Protein AF-A0A8S2RHM6-F1 (afdb_monomer_lite)

Radius of gyration: 19.19 Å; chains: 1; bounding box: 45×27×50 Å

Organism: NCBI:txid392030

Sequence (142 aa):
MIVQAISLLDDLDKETNNYIMRCKEWYGWHFPELAKIVQDNIAFCKIVQKIGYRTNAAETDLSDILPGDVETQVKEAAEISMGTEISEEDITNIRHLCAQVIEISDYRAQLFEYLKNRMMAVAPNLTVLVGELVGARLIAHA

pLDDT: mean 89.0, std 4.64, range [73.5, 95.06]

Foldseek 3Di:
DLLVLLVVLVVLVVVLVVLLVVLLVLCCLQQVVLCVLDVDSLLSLVLLLQQLHLVSLQVTDSVVRDPVVSSVVSNVSSVVGPHDDDDPVSSVVSNVSSVVSNVSVVVSVVSVVVQQVVCCVPPVPLCVVPNSSVSSVVVNVD

InterPro domains:
  IPR002687 Nop domain [PF01798] (8-142)
  IPR002687 Nop domain [PS51358] (122-142)
  IPR012976 NOSIC [SM00931] (1-53)
  IPR029012 Helix hairpin bin domain superfamily [G3DSA:1.10.287.660] (2-113)
  IPR036070 Nop domain superfamily [SSF89124] (1-142)
  IPR042239 Nop, C-terminal domain [G3DSA:1.10.246.90] (114-142)
  IPR045056 Nucleolar protein Nop56/Nop58 [PTHR10894] (1-142)

Secondary structure (DSSP, 8-state):
-HHHHHHHHHHHHHHHHHHHHHHHHHHHTT-TTHHHH---HHHHHHHHHHH-SGGGGTTS--TTTS-HHHHHHHHHHHHH--PPP--HHHHHHHHHHHHHHHHHHHHHHHHHHHHHHHHHHH-HHHHHHH-HHHHHHHHHH-

Structure (mmCIF, N/CA/C/O backbone):
data_AF-A0A8S2RHM6-F1
#
_entry.id   AF-A0A8S2RHM6-F1
#
loop_
_atom_site.group_PDB
_atom_site.id
_atom_site.type_symbol
_atom_site.label_atom_id
_atom_site.label_alt_id
_atom_site.label_comp_id
_atom_site.label_asym_id
_atom_site.label_entity_id
_atom_site.label_seq_id
_atom_site.pdbx_PDB_ins_code
_atom_site.Cartn_x
_atom_site.Cartn_y
_atom_site.Cartn_z
_atom_site.occupancy
_atom_site.B_iso_or_equiv
_atom_site.auth_seq_id
_atom_site.auth_comp_id
_atom_site.auth_asym_id
_atom_site.auth_atom_id
_atom_site.pdbx_PDB_model_num
ATOM 1 N N . MET A 1 1 ? 10.390 7.853 -21.669 1.00 84.69 1 MET A N 1
ATOM 2 C CA . MET A 1 1 ? 9.387 6.962 -21.037 1.00 84.69 1 MET A CA 1
ATOM 3 C C . MET A 1 1 ? 9.943 6.198 -19.843 1.00 84.69 1 MET A C 1
ATOM 5 O O . MET A 1 1 ? 9.303 6.255 -18.810 1.00 84.69 1 MET A O 1
ATOM 9 N N . ILE A 1 2 ? 11.113 5.543 -19.934 1.00 87.19 2 ILE A N 1
ATOM 10 C CA . ILE A 1 2 ? 11.735 4.855 -18.778 1.00 87.19 2 ILE A CA 1
ATOM 11 C C . ILE A 1 2 ? 11.986 5.825 -17.614 1.00 87.19 2 ILE A C 1
ATOM 13 O O . ILE A 1 2 ? 11.559 5.541 -16.505 1.00 87.19 2 ILE A O 1
ATOM 17 N N . VAL A 1 3 ? 12.574 6.997 -17.893 1.00 90.75 3 VAL A N 1
ATOM 18 C CA . VAL A 1 3 ? 12.817 8.054 -16.889 1.00 90.75 3 VAL A CA 1
ATOM 19 C C . VAL A 1 3 ? 11.525 8.489 -16.185 1.00 90.75 3 VAL A C 1
ATOM 21 O O . VAL A 1 3 ? 11.472 8.548 -14.969 1.00 90.75 3 VAL A O 1
ATOM 24 N N . GLN A 1 4 ? 10.446 8.709 -16.941 1.00 91.25 4 GLN A N 1
ATOM 25 C CA . GLN A 1 4 ? 9.149 9.097 -16.372 1.00 91.25 4 GLN A CA 1
ATOM 26 C C . GLN A 1 4 ? 8.531 7.979 -15.523 1.00 91.25 4 GLN A C 1
ATOM 28 O O . GLN A 1 4 ? 7.961 8.249 -14.476 1.00 91.25 4 GLN A O 1
ATOM 33 N N . ALA A 1 5 ? 8.666 6.721 -15.953 1.00 91.75 5 ALA A N 1
ATOM 34 C CA . ALA A 1 5 ? 8.135 5.580 -15.217 1.00 91.75 5 ALA A CA 1
ATOM 35 C C . ALA A 1 5 ? 8.877 5.337 -13.894 1.00 91.75 5 ALA A C 1
ATOM 37 O O . ALA A 1 5 ? 8.226 5.026 -12.903 1.00 91.75 5 ALA A O 1
ATOM 38 N N . ILE A 1 6 ? 10.209 5.495 -13.856 1.00 92.81 6 ILE A N 1
ATOM 39 C CA . ILE A 1 6 ? 10.968 5.352 -12.605 1.00 92.81 6 ILE A CA 1
ATOM 40 C C . ILE A 1 6 ? 10.700 6.517 -11.646 1.00 92.81 6 ILE A C 1
ATOM 42 O O . ILE A 1 6 ? 10.468 6.263 -10.471 1.00 92.81 6 ILE A O 1
ATOM 46 N N . SER A 1 7 ? 10.628 7.758 -12.145 1.00 93.12 7 SER A N 1
ATOM 47 C CA . SER A 1 7 ? 10.249 8.911 -11.318 1.00 93.12 7 SER A CA 1
ATOM 48 C C . SER A 1 7 ? 8.849 8.746 -10.731 1.00 93.12 7 SER A C 1
ATOM 50 O O . SER A 1 7 ? 8.673 8.915 -9.532 1.00 93.12 7 SER A O 1
ATOM 52 N N . LEU A 1 8 ? 7.876 8.321 -11.546 1.00 93.56 8 LEU A N 1
ATOM 53 C CA . LEU A 1 8 ? 6.523 8.050 -11.064 1.00 93.56 8 LEU A CA 1
ATOM 54 C C . LEU A 1 8 ? 6.502 6.930 -10.016 1.00 93.56 8 LEU A C 1
ATOM 56 O O . LEU A 1 8 ? 5.749 7.018 -9.057 1.00 93.56 8 LEU A O 1
ATOM 60 N N . LEU A 1 9 ? 7.315 5.883 -10.174 1.00 93.44 9 LEU A N 1
ATOM 61 C CA . LEU A 1 9 ? 7.394 4.797 -9.196 1.00 93.44 9 LEU A CA 1
ATOM 62 C C . LEU A 1 9 ? 7.924 5.296 -7.843 1.00 93.44 9 LEU A C 1
ATOM 64 O O . LEU A 1 9 ? 7.348 4.958 -6.811 1.00 93.44 9 LEU A O 1
ATOM 68 N N . ASP A 1 10 ? 8.969 6.128 -7.853 1.00 92.88 10 ASP A N 1
ATOM 69 C CA . ASP A 1 10 ? 9.513 6.734 -6.633 1.00 92.88 10 ASP A CA 1
ATOM 70 C C . ASP A 1 10 ? 8.489 7.703 -5.981 1.00 92.88 10 ASP A C 1
ATOM 72 O O . ASP A 1 10 ? 8.329 7.699 -4.756 1.00 92.88 10 ASP A O 1
ATOM 76 N N . ASP A 1 11 ? 7.741 8.481 -6.778 1.00 94.06 11 ASP A N 1
ATOM 77 C CA . ASP A 1 11 ? 6.667 9.361 -6.286 1.00 94.06 11 ASP A CA 1
ATOM 78 C C . ASP A 1 11 ? 5.511 8.561 -5.661 1.00 94.06 11 ASP A C 1
ATOM 80 O O . ASP A 1 11 ? 5.043 8.890 -4.568 1.00 94.06 11 ASP A O 1
ATOM 84 N N . LEU A 1 12 ? 5.080 7.472 -6.309 1.00 93.94 12 LEU A N 1
ATOM 85 C CA . LEU A 1 12 ? 4.038 6.586 -5.785 1.00 93.94 12 LEU A CA 1
ATOM 86 C C . LEU A 1 12 ? 4.445 5.966 -4.448 1.00 93.94 12 LEU A C 1
ATOM 88 O O . LEU A 1 12 ? 3.626 5.938 -3.532 1.00 93.94 12 LEU A O 1
ATOM 92 N N . ASP A 1 13 ? 5.689 5.505 -4.299 1.00 91.31 13 ASP A N 1
ATOM 93 C CA . ASP A 1 13 ? 6.168 4.918 -3.041 1.00 91.31 13 ASP A CA 1
ATOM 94 C C . ASP A 1 13 ? 6.138 5.952 -1.891 1.00 91.31 13 ASP A C 1
ATOM 96 O O . ASP A 1 13 ? 5.823 5.616 -0.742 1.00 91.31 13 ASP A O 1
ATOM 100 N N . LYS A 1 14 ? 6.400 7.231 -2.184 1.00 93.31 14 LYS A N 1
ATOM 101 C CA . LYS A 1 14 ? 6.329 8.315 -1.195 1.00 93.31 14 LYS A CA 1
ATOM 102 C C . LYS A 1 14 ? 4.891 8.679 -0.825 1.00 93.31 14 LYS A C 1
ATOM 104 O O . LYS A 1 14 ? 4.565 8.738 0.362 1.00 93.31 14 LYS A O 1
ATOM 109 N N . GLU A 1 15 ? 4.033 8.898 -1.818 1.00 92.06 15 GLU A N 1
ATOM 110 C CA . GLU A 1 15 ? 2.632 9.269 -1.591 1.00 92.06 15 GLU A CA 1
ATOM 111 C C . GLU A 1 15 ? 1.849 8.138 -0.916 1.00 92.06 15 GLU A C 1
ATOM 113 O O . GLU A 1 15 ? 1.104 8.383 0.031 1.00 92.06 15 GLU A O 1
ATOM 118 N N . THR A 1 16 ? 2.094 6.884 -1.308 1.00 92.81 16 THR A N 1
ATOM 119 C CA . THR A 1 16 ? 1.485 5.702 -0.675 1.00 92.81 16 THR A CA 1
ATOM 120 C C . THR A 1 16 ? 1.778 5.679 0.824 1.00 92.81 16 THR A C 1
ATOM 122 O O . THR A 1 16 ? 0.861 5.537 1.633 1.00 92.81 16 THR A O 1
ATOM 125 N N . ASN A 1 17 ? 3.035 5.908 1.222 1.00 91.88 17 ASN A N 1
ATOM 126 C CA . ASN A 1 17 ? 3.401 5.971 2.636 1.00 91.88 17 ASN A CA 1
ATOM 127 C C . ASN A 1 17 ? 2.728 7.137 3.372 1.00 91.88 17 ASN A C 1
ATOM 129 O O . ASN A 1 17 ? 2.239 6.944 4.486 1.00 91.88 17 ASN A O 1
ATOM 133 N N . ASN A 1 18 ? 2.647 8.322 2.760 1.00 93.44 18 ASN A N 1
ATOM 134 C CA . ASN A 1 18 ? 1.939 9.461 3.353 1.00 93.44 18 ASN A CA 1
ATOM 135 C C . ASN A 1 18 ? 0.454 9.147 3.588 1.00 93.44 18 ASN A C 1
ATOM 137 O O . ASN A 1 18 ? -0.062 9.394 4.682 1.00 93.44 18 ASN A O 1
ATOM 141 N N . TYR A 1 19 ? -0.225 8.559 2.599 1.00 93.25 19 TYR A N 1
ATOM 142 C CA . TYR A 1 19 ? -1.631 8.179 2.726 1.00 93.25 19 TYR A CA 1
ATOM 143 C C . TYR A 1 19 ? -1.855 7.115 3.798 1.00 93.25 19 TYR A C 1
ATOM 145 O O . TYR A 1 19 ? -2.805 7.224 4.57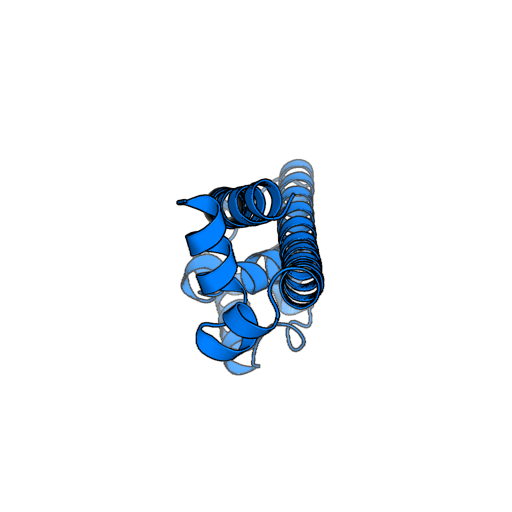3 1.00 93.25 19 TYR A O 1
ATOM 153 N N . ILE A 1 20 ? -0.965 6.126 3.907 1.00 92.06 20 ILE A N 1
ATOM 154 C CA . ILE A 1 20 ? -1.063 5.105 4.954 1.00 92.06 20 ILE A CA 1
ATOM 155 C C . ILE A 1 20 ? -0.883 5.717 6.340 1.00 92.06 20 ILE A C 1
ATOM 157 O O . ILE A 1 20 ? -1.675 5.426 7.235 1.00 92.06 20 ILE A O 1
ATOM 161 N N . MET A 1 21 ? 0.130 6.565 6.535 1.00 92.69 21 MET A N 1
ATOM 162 C CA . MET A 1 21 ? 0.344 7.227 7.825 1.00 92.69 21 MET A CA 1
ATOM 163 C C . MET A 1 21 ? -0.880 8.056 8.209 1.00 92.69 21 MET A C 1
ATOM 165 O O . MET A 1 21 ? -1.356 7.963 9.341 1.00 92.69 21 MET A O 1
ATOM 169 N N . ARG A 1 22 ? -1.472 8.765 7.241 1.00 92.94 22 ARG A N 1
ATOM 170 C CA . ARG A 1 22 ? -2.712 9.509 7.457 1.00 92.94 22 ARG A CA 1
ATOM 171 C C . ARG A 1 22 ? -3.887 8.601 7.819 1.00 92.94 22 ARG A C 1
ATOM 173 O O . ARG A 1 22 ? -4.665 8.935 8.707 1.00 92.94 22 ARG A O 1
ATOM 180 N N . CYS A 1 23 ? -4.000 7.446 7.169 1.00 91.75 23 CYS A N 1
ATOM 181 C CA . CYS A 1 23 ? -5.028 6.457 7.468 1.00 91.75 23 CYS A CA 1
ATOM 182 C C . CYS A 1 23 ? -4.860 5.848 8.870 1.00 91.75 23 CYS A C 1
ATOM 184 O O . CYS A 1 23 ? -5.852 5.666 9.575 1.00 91.75 23 CYS A O 1
ATOM 186 N N . LYS A 1 24 ? -3.620 5.564 9.294 1.00 91.88 24 LYS A N 1
ATOM 187 C CA . LYS A 1 24 ? -3.311 5.062 10.642 1.00 91.88 24 LYS A CA 1
ATOM 188 C C . LYS A 1 24 ? -3.666 6.083 11.717 1.00 91.88 24 LYS A C 1
ATOM 190 O O . LYS A 1 24 ? -4.256 5.710 12.724 1.00 91.88 24 LYS A O 1
ATOM 195 N N . GLU A 1 25 ? -3.360 7.359 11.499 1.00 91.44 25 GLU A N 1
ATOM 196 C CA . GLU A 1 25 ? -3.765 8.437 12.409 1.00 91.44 25 GLU A CA 1
ATOM 197 C C . GLU A 1 25 ? -5.287 8.574 12.486 1.00 91.44 25 GLU A C 1
ATOM 199 O O . GLU A 1 25 ? -5.841 8.687 13.576 1.00 91.44 25 GLU A O 1
ATOM 204 N N . TRP A 1 26 ? -5.968 8.550 11.337 1.00 91.88 26 TRP A N 1
ATOM 205 C CA . TRP A 1 26 ? -7.411 8.763 11.277 1.00 91.88 26 TRP A CA 1
ATOM 206 C C . TRP A 1 26 ? -8.185 7.615 11.929 1.00 91.88 26 TRP A C 1
ATOM 208 O O . TRP A 1 26 ? -9.016 7.851 12.803 1.00 91.88 26 TRP A O 1
ATOM 218 N N . TYR A 1 27 ? -7.855 6.370 11.579 1.00 91.31 27 TYR A N 1
ATOM 219 C CA . TYR A 1 27 ? -8.469 5.192 12.189 1.00 91.31 27 TYR A CA 1
ATOM 220 C C . TYR A 1 27 ? -7.989 4.952 13.628 1.00 91.31 27 TYR A C 1
ATOM 222 O O . TYR A 1 27 ? -8.702 4.356 14.432 1.00 91.31 27 TYR A O 1
ATOM 230 N N . GLY A 1 28 ? -6.813 5.469 13.993 1.00 90.31 28 GLY A N 1
ATOM 231 C CA . GLY A 1 28 ? -6.266 5.391 15.346 1.00 90.31 28 GLY A CA 1
ATOM 232 C C . GLY A 1 28 ? -7.121 6.087 16.408 1.00 90.31 28 GLY A C 1
ATOM 233 O O . GLY A 1 28 ? -7.032 5.719 17.573 1.00 90.31 28 GLY A O 1
ATOM 234 N N . TRP A 1 29 ? -7.993 7.028 16.032 1.00 90.69 29 TRP A N 1
ATOM 235 C CA . TRP A 1 29 ? -8.997 7.574 16.955 1.00 90.69 29 TRP A CA 1
ATOM 236 C C . TRP A 1 29 ? -10.028 6.523 17.382 1.00 90.69 29 TRP A C 1
ATOM 238 O O . TRP A 1 29 ? -10.468 6.529 18.528 1.00 90.69 29 TRP A O 1
ATOM 248 N N . HIS A 1 30 ? -10.380 5.599 16.484 1.00 89.06 30 HIS A N 1
ATOM 249 C CA . HIS A 1 30 ? -11.350 4.536 16.747 1.00 89.06 30 HIS A CA 1
ATOM 250 C C . HIS A 1 30 ? -10.722 3.253 17.283 1.00 89.06 30 HIS A C 1
ATOM 252 O O . HIS A 1 30 ? -11.311 2.595 18.135 1.00 89.06 30 HIS A O 1
ATOM 258 N N . PHE A 1 31 ? -9.542 2.887 16.778 1.00 90.75 31 PHE A N 1
ATOM 259 C CA . PHE A 1 31 ? -8.849 1.670 17.184 1.00 90.75 31 PHE A CA 1
ATOM 260 C C . PHE A 1 31 ? -7.320 1.876 17.200 1.00 90.75 31 PHE A C 1
ATOM 262 O O . PHE A 1 31 ? -6.613 1.453 16.277 1.00 90.75 31 PHE A O 1
ATOM 269 N N . PRO A 1 32 ? -6.780 2.546 18.235 1.00 89.88 32 PRO A N 1
ATOM 270 C CA . PRO A 1 32 ? -5.360 2.897 18.310 1.00 89.88 32 PRO A CA 1
ATOM 271 C C . PRO A 1 32 ? -4.431 1.683 18.443 1.00 89.88 32 PRO A C 1
ATOM 273 O O . PRO A 1 32 ? -3.271 1.740 18.026 1.00 89.88 32 PRO A O 1
ATOM 276 N N . GLU A 1 33 ? -4.902 0.579 19.024 1.00 89.44 33 GLU A N 1
ATOM 277 C CA . GLU A 1 33 ? -4.099 -0.627 19.237 1.00 89.44 33 GLU A CA 1
ATOM 278 C C . GLU A 1 33 ? -3.785 -1.357 17.922 1.00 89.44 33 GLU A C 1
ATOM 280 O O . GLU A 1 33 ? -2.698 -1.925 17.785 1.00 89.44 33 GLU A O 1
ATOM 285 N N . LEU A 1 34 ? -4.666 -1.267 16.916 1.00 88.31 34 LEU A N 1
ATOM 286 C CA . LEU A 1 34 ? -4.477 -1.931 15.623 1.00 88.31 34 LEU A CA 1
ATOM 287 C C . LEU A 1 34 ? -3.181 -1.494 14.931 1.00 88.31 34 LEU A C 1
ATOM 289 O O . LEU A 1 34 ? -2.456 -2.325 14.389 1.00 88.31 34 LEU A O 1
ATOM 293 N N . ALA A 1 35 ? -2.855 -0.200 14.991 1.00 87.25 35 ALA A N 1
ATOM 294 C CA . ALA A 1 35 ? -1.644 0.345 14.378 1.00 87.25 35 ALA A CA 1
ATOM 295 C C . ALA A 1 35 ? -0.350 -0.136 15.063 1.00 87.25 35 ALA A C 1
ATOM 297 O O . ALA A 1 35 ? 0.717 -0.085 14.451 1.00 87.25 35 ALA A O 1
ATOM 298 N N . LYS A 1 36 ? -0.426 -0.593 16.323 1.00 87.06 36 LYS A N 1
ATOM 299 C CA . LYS A 1 36 ? 0.719 -1.155 17.059 1.00 87.06 36 LYS A CA 1
ATOM 300 C C . LYS A 1 36 ? 0.923 -2.633 16.738 1.00 87.06 36 LYS A C 1
ATOM 302 O O . LYS A 1 36 ? 2.065 -3.061 16.584 1.00 87.06 36 LYS A O 1
ATOM 307 N N . ILE A 1 37 ? -0.177 -3.380 16.638 1.00 87.50 37 ILE A N 1
ATOM 308 C CA . ILE A 1 37 ? -0.175 -4.820 16.355 1.00 87.50 37 ILE A CA 1
ATOM 309 C C . ILE A 1 37 ? 0.229 -5.070 14.898 1.00 87.50 37 ILE A C 1
ATOM 311 O O . ILE A 1 37 ? 1.114 -5.878 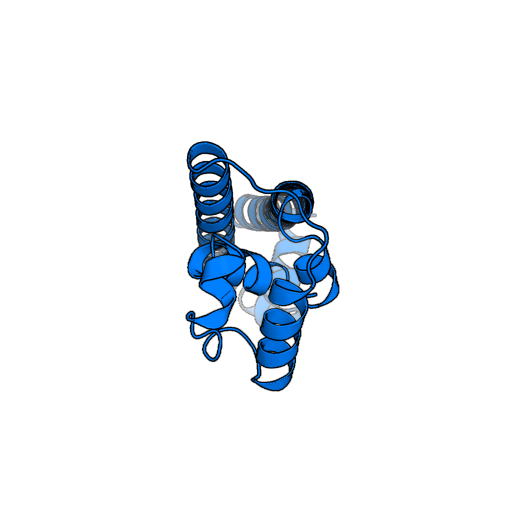14.620 1.00 87.50 37 ILE A O 1
ATOM 315 N N . VAL A 1 38 ? -0.373 -4.337 13.958 1.00 87.50 38 VAL A N 1
ATOM 316 C CA . VAL A 1 38 ? -0.147 -4.526 12.522 1.00 87.50 38 VAL A CA 1
ATOM 317 C C . VAL A 1 38 ? 0.890 -3.526 12.017 1.00 87.50 38 VAL A C 1
ATOM 319 O O . VAL A 1 38 ? 0.603 -2.356 11.753 1.00 87.50 38 VAL A O 1
ATOM 322 N N . GLN A 1 39 ? 2.123 -4.011 11.866 1.00 85.31 39 GLN A N 1
ATOM 323 C CA . GLN A 1 39 ? 3.233 -3.227 11.319 1.00 85.31 39 GLN A CA 1
ATOM 324 C C . GLN A 1 39 ? 3.122 -3.060 9.797 1.00 85.31 39 GLN A C 1
ATOM 326 O O . GLN A 1 39 ? 3.461 -1.995 9.279 1.00 85.31 39 GLN A O 1
ATOM 331 N N . ASP A 1 40 ? 2.608 -4.073 9.086 1.00 88.81 40 ASP A N 1
ATOM 332 C CA . ASP A 1 40 ? 2.430 -3.993 7.637 1.00 88.81 40 ASP A CA 1
ATOM 333 C C . ASP A 1 40 ? 1.320 -3.001 7.265 1.00 88.81 40 ASP A C 1
ATOM 335 O O . ASP A 1 40 ? 0.151 -3.116 7.633 1.00 88.81 40 ASP A O 1
ATOM 339 N N . ASN A 1 41 ? 1.730 -2.006 6.497 1.00 88.56 41 ASN A N 1
ATOM 340 C CA . ASN A 1 41 ? 0.926 -0.903 6.024 1.00 88.56 41 ASN A CA 1
ATOM 341 C C . ASN A 1 41 ? -0.224 -1.341 5.107 1.00 88.56 41 ASN A C 1
ATOM 343 O O . ASN A 1 41 ? -1.339 -0.838 5.242 1.00 88.56 41 ASN A O 1
ATOM 347 N N . ILE A 1 42 ? 0.031 -2.279 4.192 1.00 89.38 42 ILE A N 1
ATOM 348 C CA . ILE A 1 42 ? -0.990 -2.729 3.238 1.00 89.38 42 ILE A CA 1
ATOM 349 C C . ILE A 1 42 ? -1.980 -3.655 3.948 1.00 89.38 42 ILE A C 1
ATOM 351 O O . ILE A 1 42 ? -3.192 -3.514 3.767 1.00 89.38 42 ILE A O 1
ATOM 355 N N . ALA A 1 43 ? -1.483 -4.564 4.795 1.00 89.81 43 ALA A N 1
ATOM 356 C CA . ALA A 1 43 ? -2.335 -5.389 5.647 1.00 89.81 43 ALA A CA 1
ATOM 357 C C . ALA A 1 43 ? -3.252 -4.530 6.527 1.00 89.81 43 ALA A C 1
ATOM 359 O O . ALA A 1 43 ? -4.448 -4.805 6.594 1.00 89.81 43 ALA A O 1
ATOM 360 N N . PHE A 1 44 ? -2.736 -3.449 7.126 1.00 91.06 44 PHE A N 1
ATOM 361 C CA . PHE A 1 44 ? -3.539 -2.517 7.921 1.00 91.06 44 PHE A CA 1
ATOM 362 C C . PHE A 1 44 ? -4.738 -1.972 7.130 1.00 91.06 44 PHE A C 1
ATOM 364 O O . PHE A 1 44 ? -5.873 -2.090 7.588 1.00 91.06 44 PHE A O 1
ATOM 371 N N . CYS A 1 45 ? -4.522 -1.448 5.919 1.00 91.06 45 CYS A N 1
ATOM 372 C CA . CYS A 1 45 ? -5.614 -0.936 5.083 1.00 91.06 45 CYS A CA 1
ATOM 373 C C . CYS A 1 45 ? -6.640 -2.024 4.721 1.00 91.06 45 CYS A C 1
ATOM 375 O O . CYS A 1 45 ? -7.844 -1.772 4.776 1.00 91.06 45 CYS A O 1
ATOM 377 N N . LYS A 1 46 ? -6.190 -3.250 4.416 1.00 90.12 46 LYS A N 1
ATOM 378 C CA . LYS A 1 46 ? -7.083 -4.387 4.120 1.00 90.12 46 LYS A CA 1
ATOM 379 C C . LYS A 1 46 ? -7.932 -4.791 5.330 1.00 90.12 46 LYS A C 1
ATOM 381 O O . LYS A 1 46 ? -9.113 -5.104 5.182 1.00 90.12 46 LYS A O 1
ATOM 386 N N . ILE A 1 47 ? -7.354 -4.755 6.528 1.00 89.00 47 ILE A N 1
ATOM 387 C CA . ILE A 1 47 ? -8.055 -5.071 7.778 1.00 89.00 47 ILE A CA 1
ATOM 388 C C . ILE A 1 47 ? -9.102 -4.006 8.089 1.00 89.00 47 ILE A C 1
ATOM 390 O O . ILE A 1 47 ? -10.249 -4.347 8.360 1.00 89.00 47 ILE A O 1
ATOM 394 N N . VAL A 1 48 ? -8.738 -2.724 8.003 1.00 90.19 48 VAL A N 1
ATOM 395 C CA . VAL A 1 48 ? -9.675 -1.611 8.220 1.00 90.19 48 VAL A CA 1
ATOM 396 C C . VAL A 1 48 ? -10.848 -1.689 7.239 1.00 90.19 48 VAL A C 1
ATOM 398 O O . VAL A 1 48 ? -11.998 -1.471 7.625 1.00 90.19 48 VAL A O 1
ATOM 401 N N . GLN A 1 49 ? -10.587 -2.085 5.990 1.00 89.38 49 GLN A N 1
ATOM 402 C CA . GLN A 1 49 ? -11.629 -2.298 4.991 1.00 89.38 49 GLN A CA 1
ATOM 403 C C . GLN A 1 49 ? -12.589 -3.439 5.377 1.00 89.38 49 GLN A C 1
ATOM 405 O O . GLN A 1 49 ? -13.804 -3.238 5.313 1.00 89.38 49 GLN A O 1
ATOM 410 N N . LYS A 1 50 ? -12.069 -4.598 5.820 1.00 86.38 50 LYS A N 1
ATOM 411 C CA . LYS A 1 50 ? -12.884 -5.753 6.248 1.00 86.38 50 LYS A CA 1
ATOM 412 C C . LYS A 1 50 ? -13.647 -5.494 7.557 1.00 86.38 50 LYS A C 1
ATOM 414 O O . LYS A 1 50 ? -14.859 -5.678 7.595 1.00 86.38 50 LYS A O 1
ATOM 419 N N . ILE A 1 51 ? -12.965 -5.044 8.610 1.00 85.44 51 ILE A N 1
ATOM 420 C CA . ILE A 1 51 ? -13.549 -4.858 9.949 1.00 85.44 51 ILE A CA 1
ATOM 421 C C . ILE A 1 51 ? -14.530 -3.678 9.951 1.00 85.44 51 ILE A C 1
ATOM 423 O O . ILE A 1 51 ? -15.704 -3.833 10.291 1.00 85.44 51 ILE A O 1
ATOM 427 N N . GLY A 1 52 ? -14.070 -2.492 9.536 1.00 84.50 52 GLY A N 1
ATOM 428 C CA . GLY A 1 52 ? -14.783 -1.223 9.708 1.00 84.50 52 GLY A CA 1
ATOM 429 C C . GLY A 1 52 ? -14.940 -0.816 11.169 1.00 84.50 52 GLY A C 1
ATOM 430 O O . GLY A 1 52 ? -14.156 -0.022 11.669 1.00 84.50 52 GLY A O 1
ATOM 431 N N . TYR A 1 53 ? -15.963 -1.345 11.839 1.00 85.44 53 TYR A N 1
ATOM 432 C CA . TYR A 1 53 ? -16.234 -1.066 13.249 1.00 85.44 53 TYR A CA 1
ATOM 433 C C . TYR A 1 53 ? -15.542 -2.074 14.158 1.00 85.44 53 TYR A C 1
ATOM 435 O O . TYR A 1 53 ? -15.568 -3.274 13.889 1.00 85.44 53 TYR A O 1
ATOM 443 N N . ARG A 1 54 ? -15.040 -1.613 15.307 1.00 81.88 54 ARG A N 1
ATOM 444 C CA . ARG A 1 54 ? -14.467 -2.489 16.343 1.00 81.88 54 ARG A CA 1
ATOM 445 C C . ARG A 1 54 ? -15.419 -3.600 16.809 1.00 81.88 54 ARG A C 1
ATOM 447 O O . ARG A 1 54 ? -14.971 -4.700 17.097 1.00 81.88 54 ARG A O 1
ATOM 454 N N . THR A 1 55 ? -16.730 -3.348 16.822 1.00 80.69 55 THR A N 1
ATOM 455 C CA . THR A 1 55 ? -17.757 -4.340 17.191 1.00 80.69 55 THR A CA 1
ATOM 456 C C . THR A 1 55 ? -17.818 -5.511 16.215 1.00 80.69 55 THR A C 1
ATOM 458 O O . THR A 1 55 ? -18.088 -6.637 16.616 1.00 80.69 55 THR A O 1
ATOM 461 N N . ASN A 1 56 ? -17.510 -5.260 14.944 1.00 82.19 56 ASN A N 1
ATOM 462 C CA . ASN A 1 56 ? -17.507 -6.268 13.893 1.00 82.19 56 ASN A CA 1
ATOM 463 C C . ASN A 1 56 ? -16.193 -7.076 13.857 1.00 82.19 56 ASN A C 1
ATOM 465 O O . ASN A 1 56 ? -16.088 -8.067 13.135 1.00 82.19 56 ASN A O 1
ATOM 469 N N . ALA A 1 57 ? -15.179 -6.682 14.637 1.00 78.19 57 ALA A N 1
ATOM 470 C CA . ALA A 1 57 ? -13.893 -7.378 14.677 1.00 78.19 57 ALA A CA 1
ATOM 471 C C . ALA A 1 57 ? -14.020 -8.821 15.198 1.00 78.19 57 ALA A C 1
ATOM 473 O O . ALA A 1 57 ? -13.272 -9.689 14.757 1.00 78.19 57 ALA A O 1
ATOM 474 N N . ALA A 1 58 ? -14.979 -9.089 16.092 1.00 75.44 58 ALA A N 1
ATOM 475 C CA . ALA A 1 58 ? -15.208 -10.424 16.646 1.00 75.44 58 ALA A CA 1
ATOM 476 C C . ALA A 1 58 ? -15.779 -11.411 15.608 1.00 75.44 58 ALA A C 1
ATOM 478 O O . ALA A 1 58 ? -15.388 -12.577 15.589 1.00 75.44 58 ALA A O 1
ATOM 479 N N . GLU A 1 59 ? -16.671 -10.940 14.731 1.00 77.62 59 GLU A N 1
ATOM 480 C CA . GLU A 1 59 ? -17.361 -11.771 13.731 1.00 77.62 59 GLU A CA 1
ATOM 481 C C . GLU A 1 59 ? -16.595 -11.887 12.406 1.00 77.62 59 GLU A C 1
ATOM 483 O O . GLU A 1 59 ? -16.830 -12.810 11.626 1.00 77.62 59 GLU A O 1
ATOM 488 N N . THR A 1 60 ? -15.667 -10.966 12.139 1.00 78.88 60 THR A N 1
ATOM 489 C CA . THR A 1 60 ? -14.939 -10.925 10.867 1.00 78.88 60 THR A CA 1
ATOM 490 C C . THR A 1 60 ? -13.770 -11.911 10.853 1.00 78.88 60 THR A C 1
ATOM 492 O O . THR A 1 60 ? -12.955 -11.951 11.778 1.00 78.88 60 THR A O 1
ATOM 495 N N . ASP A 1 61 ? -13.655 -12.669 9.761 1.00 78.00 61 ASP A N 1
ATOM 496 C CA . ASP A 1 61 ? -12.513 -13.544 9.494 1.00 78.00 61 ASP A CA 1
ATOM 497 C C . ASP A 1 61 ? -11.357 -12.767 8.835 1.00 78.00 61 ASP A C 1
ATOM 499 O O . ASP A 1 61 ? -11.499 -12.159 7.758 1.00 78.00 61 ASP A O 1
ATOM 503 N N . LEU A 1 62 ? -10.204 -12.771 9.509 1.00 79.56 62 LEU A N 1
ATOM 504 C CA . LEU A 1 62 ? -8.982 -12.076 9.096 1.00 79.56 62 LEU A CA 1
ATOM 505 C C . LEU A 1 62 ? -7.873 -13.039 8.652 1.00 79.56 62 LEU A C 1
ATOM 507 O O . LEU A 1 62 ? -6.797 -12.566 8.270 1.00 79.56 62 LEU A O 1
ATOM 511 N N . SER A 1 63 ? -8.144 -14.346 8.616 1.00 76.75 63 SER A N 1
ATOM 512 C CA . SER A 1 63 ? -7.163 -15.389 8.294 1.00 76.75 63 SER A CA 1
ATOM 513 C C . SER A 1 63 ? -6.540 -15.254 6.894 1.00 76.75 63 SER A C 1
ATOM 515 O O . SER A 1 63 ? -5.431 -15.727 6.659 1.00 76.75 63 SER A O 1
ATOM 517 N N . ASP A 1 64 ? -7.205 -14.559 5.962 1.00 79.00 64 ASP A N 1
ATOM 518 C CA . ASP A 1 64 ? -6.660 -14.279 4.620 1.00 79.00 64 ASP A CA 1
ATOM 519 C C . ASP A 1 64 ? -5.522 -13.243 4.617 1.00 79.00 64 ASP A C 1
ATOM 521 O O . ASP A 1 64 ? -4.758 -13.155 3.655 1.00 79.00 64 ASP A O 1
ATOM 525 N N . ILE A 1 65 ? -5.469 -12.378 5.635 1.00 79.56 65 ILE A N 1
ATOM 526 C CA . ILE A 1 65 ? -4.604 -11.187 5.652 1.00 79.56 65 ILE A CA 1
ATOM 527 C C . ILE A 1 65 ? -3.489 -11.343 6.682 1.00 79.56 65 ILE A C 1
ATOM 529 O O . ILE A 1 65 ? -2.370 -10.888 6.447 1.00 79.56 65 ILE A O 1
ATOM 533 N N . LEU A 1 66 ? -3.793 -11.961 7.823 1.00 78.00 66 LEU A N 1
ATOM 534 C CA . LEU A 1 66 ? -2.873 -12.109 8.939 1.00 78.00 66 LEU A CA 1
ATOM 535 C C . LEU A 1 66 ? -2.729 -13.575 9.349 1.00 78.00 66 LEU A C 1
ATOM 537 O O . LEU A 1 66 ? -3.675 -14.350 9.223 1.00 78.00 66 LEU A O 1
ATOM 541 N N . PRO A 1 67 ? -1.564 -13.955 9.896 1.00 81.38 67 PRO A N 1
ATOM 542 C CA . PRO A 1 67 ? -1.436 -15.223 10.590 1.00 81.38 67 PRO A CA 1
ATOM 543 C C . PRO A 1 67 ? -2.322 -15.230 11.853 1.00 81.38 67 PRO A C 1
ATOM 545 O O . PRO A 1 67 ? -2.582 -14.190 12.467 1.00 81.38 67 PRO A O 1
ATOM 548 N N . GLY A 1 68 ? -2.819 -16.415 12.221 1.00 76.69 68 GLY A N 1
ATOM 549 C CA . GLY A 1 68 ? -3.865 -16.567 13.243 1.00 76.69 68 GLY A CA 1
ATOM 550 C C . GLY A 1 68 ? -3.480 -16.082 14.648 1.00 76.69 68 GLY A C 1
ATOM 551 O O . GLY A 1 68 ? -4.343 -15.699 15.435 1.00 76.69 68 GLY A O 1
ATOM 552 N N . ASP A 1 69 ? -2.188 -16.037 14.970 1.00 82.44 69 ASP A N 1
ATOM 553 C CA . ASP A 1 69 ? -1.672 -15.472 16.220 1.00 82.44 69 ASP A CA 1
ATOM 554 C C . ASP A 1 69 ? -1.942 -13.964 16.321 1.00 82.44 69 ASP A C 1
ATOM 556 O O . ASP A 1 69 ? -2.429 -13.485 17.347 1.00 82.44 69 ASP A O 1
ATOM 560 N N . VAL A 1 70 ? -1.698 -13.226 15.237 1.00 84.31 70 VAL A N 1
ATOM 561 C CA . VAL A 1 70 ? -1.954 -11.783 15.165 1.00 84.31 70 VAL A CA 1
ATOM 562 C C . VAL A 1 70 ? -3.455 -11.501 15.089 1.00 84.31 70 VAL A C 1
ATOM 564 O O . VAL A 1 70 ? -3.926 -10.549 15.705 1.00 84.31 70 VAL A O 1
ATOM 567 N N . GLU A 1 71 ? -4.231 -12.341 14.397 1.00 84.75 71 GLU A N 1
ATOM 568 C CA . GLU A 1 71 ? -5.696 -12.218 14.365 1.00 84.75 71 GLU A CA 1
ATOM 569 C C . GLU A 1 71 ? -6.303 -12.280 15.774 1.00 84.75 71 GLU A C 1
ATOM 571 O O . GLU A 1 71 ? -7.135 -11.441 16.128 1.00 84.75 71 GLU A O 1
ATOM 576 N N . THR A 1 72 ? -5.852 -13.231 16.595 1.00 84.88 72 THR A N 1
ATOM 577 C CA . THR A 1 72 ? -6.346 -13.383 17.970 1.00 84.88 72 THR A CA 1
ATOM 578 C C . THR A 1 72 ? -6.038 -12.134 18.802 1.00 84.88 72 THR A C 1
ATOM 580 O O . THR A 1 72 ? -6.924 -11.603 19.467 1.00 84.88 72 THR A O 1
ATOM 583 N N . GLN A 1 73 ? -4.822 -11.586 18.676 1.00 86.56 73 GLN A N 1
ATOM 584 C CA . GLN A 1 73 ? -4.428 -10.342 19.350 1.00 86.56 73 GLN A CA 1
ATOM 585 C C . GLN A 1 73 ? -5.270 -9.138 18.915 1.00 86.56 73 GLN A C 1
ATOM 587 O O . GLN A 1 73 ? -5.611 -8.298 19.744 1.00 86.56 73 GLN A O 1
ATOM 592 N N . VAL A 1 74 ? -5.619 -9.035 17.628 1.00 86.75 74 VAL A N 1
ATOM 593 C CA . VAL A 1 74 ? -6.484 -7.955 17.126 1.00 86.75 74 VAL A CA 1
ATOM 594 C C . VAL A 1 74 ? -7.894 -8.072 17.708 1.00 86.75 74 VAL A C 1
ATOM 596 O O . VAL A 1 74 ? -8.465 -7.053 18.098 1.00 86.75 74 VAL A O 1
ATOM 599 N N . LYS A 1 75 ? -8.447 -9.288 17.805 1.00 87.25 75 LYS A N 1
ATOM 600 C CA . LYS A 1 75 ? -9.779 -9.525 18.388 1.00 87.25 75 LYS A CA 1
ATOM 601 C C . LYS A 1 75 ? -9.811 -9.193 19.878 1.00 87.25 75 LYS A C 1
ATOM 603 O O . LYS A 1 75 ? -10.679 -8.437 20.304 1.00 87.25 75 LYS A O 1
ATOM 608 N N . GLU A 1 76 ? -8.823 -9.657 20.640 1.00 87.94 76 GLU A N 1
ATOM 609 C CA . GLU A 1 76 ? -8.678 -9.309 22.059 1.00 87.94 76 GLU A CA 1
ATOM 610 C C . GLU A 1 76 ? -8.528 -7.794 22.251 1.00 87.94 76 GLU A C 1
ATOM 612 O O . GLU A 1 76 ? -9.205 -7.197 23.087 1.00 87.94 76 GLU A O 1
ATOM 617 N N . ALA A 1 77 ? -7.693 -7.145 21.432 1.00 87.62 77 ALA A N 1
ATOM 618 C CA . ALA A 1 77 ? -7.490 -5.702 21.487 1.00 87.62 77 ALA A CA 1
ATOM 619 C C . ALA A 1 77 ? -8.754 -4.907 21.135 1.00 87.62 77 ALA A C 1
ATOM 621 O O . ALA A 1 77 ? -8.945 -3.823 21.680 1.00 87.62 77 ALA A O 1
ATOM 622 N N . ALA A 1 78 ? -9.619 -5.420 20.255 1.00 87.12 78 ALA A N 1
ATOM 623 C CA . ALA A 1 78 ? -10.870 -4.759 19.893 1.00 87.12 78 ALA A CA 1
ATOM 624 C C . ALA A 1 78 ? -11.862 -4.707 21.070 1.00 87.12 78 ALA A C 1
ATOM 626 O O . ALA A 1 78 ? -12.557 -3.699 21.234 1.00 87.12 78 ALA A O 1
ATOM 627 N N . GLU A 1 79 ? -11.891 -5.745 21.914 1.00 85.75 79 GLU A N 1
ATOM 628 C CA . GLU A 1 79 ? -12.751 -5.802 23.104 1.00 85.75 79 GLU A CA 1
ATOM 629 C C . GLU A 1 79 ? -12.311 -4.813 24.192 1.00 85.75 79 GLU A C 1
ATOM 631 O O . GLU A 1 79 ? -13.149 -4.145 24.801 1.00 85.75 79 GLU A O 1
ATOM 636 N N . ILE A 1 80 ? -10.999 -4.677 24.408 1.00 86.94 80 ILE A N 1
ATOM 637 C CA . ILE A 1 80 ? -10.420 -3.791 25.436 1.00 86.94 80 ILE A CA 1
ATOM 638 C C . ILE A 1 80 ? -10.026 -2.402 24.912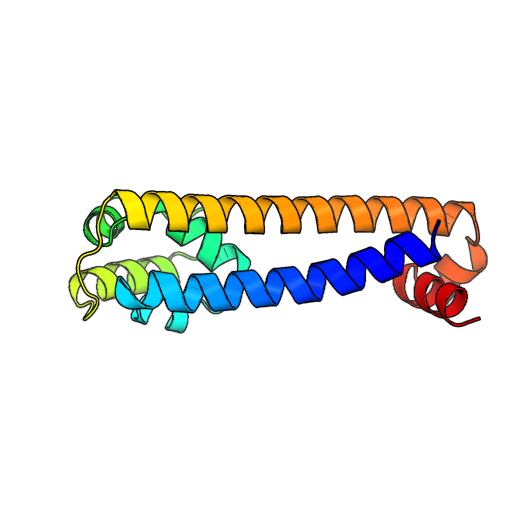 1.00 86.94 80 ILE A C 1
ATOM 640 O O . ILE A 1 80 ? -9.447 -1.614 25.662 1.00 86.94 80 ILE A O 1
ATOM 644 N N . SER A 1 81 ? -10.299 -2.106 23.636 1.00 86.25 81 SER A N 1
ATOM 645 C CA . SER A 1 81 ? -9.809 -0.893 22.976 1.00 86.25 81 SER A CA 1
ATOM 646 C C . SER A 1 81 ? -10.278 0.378 23.682 1.00 86.25 81 SER A C 1
ATOM 648 O O . SER A 1 81 ? -11.445 0.511 24.059 1.00 86.25 81 SER A O 1
ATOM 650 N N . MET A 1 82 ? -9.359 1.339 23.799 1.00 84.56 82 MET A N 1
ATOM 651 C CA . MET A 1 82 ? -9.618 2.668 24.360 1.00 84.56 82 MET A CA 1
ATOM 652 C C . MET A 1 82 ? -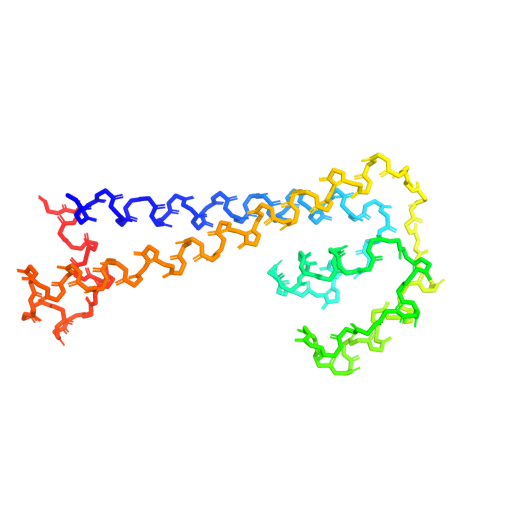10.095 3.696 23.323 1.00 84.56 82 MET A C 1
ATOM 654 O O . MET A 1 82 ? -10.218 4.879 23.646 1.00 84.56 82 MET A O 1
ATOM 658 N N . GLY A 1 83 ? -10.307 3.285 22.071 1.00 86.81 83 GLY A N 1
ATOM 659 C CA . GLY A 1 83 ? -10.721 4.192 21.006 1.00 86.81 83 GLY A CA 1
ATOM 660 C C . GLY A 1 83 ? -12.152 4.716 21.157 1.00 86.81 83 GLY A C 1
ATOM 661 O O . GLY A 1 83 ? -12.992 4.145 21.857 1.00 86.81 83 GLY A O 1
ATOM 662 N N . THR A 1 84 ? -12.435 5.836 20.496 1.00 88.31 84 THR A N 1
ATOM 663 C CA . THR A 1 84 ? -13.749 6.485 20.525 1.00 88.31 84 THR A CA 1
ATOM 664 C C . THR A 1 84 ? -14.672 5.915 19.459 1.00 88.31 84 THR A C 1
ATOM 666 O O . THR A 1 84 ? -14.230 5.476 18.399 1.00 88.31 84 THR A O 1
ATOM 669 N N . GLU A 1 85 ? -15.979 5.970 19.689 1.00 86.50 85 GLU A N 1
ATOM 670 C CA . GLU A 1 85 ? -16.945 5.695 18.625 1.00 86.50 85 GLU A CA 1
ATOM 671 C C . GLU A 1 85 ? -16.870 6.776 17.542 1.00 86.50 85 GLU A C 1
ATOM 673 O O . GLU A 1 85 ? -16.666 7.955 17.835 1.00 86.50 85 GLU A O 1
ATOM 678 N N . ILE A 1 86 ? -16.997 6.355 16.285 1.00 88.69 86 ILE A N 1
ATOM 679 C CA . ILE A 1 86 ? -16.946 7.227 15.110 1.00 88.69 86 ILE A CA 1
ATOM 680 C C . ILE A 1 86 ? -18.215 7.051 14.281 1.00 88.69 86 ILE A C 1
ATOM 682 O O . ILE A 1 86 ? -18.883 6.015 14.353 1.00 88.69 86 ILE A O 1
ATOM 686 N N . SER A 1 87 ? -18.562 8.084 13.515 1.00 90.88 87 SER A N 1
ATOM 687 C CA . SER A 1 87 ? -19.774 8.082 12.701 1.00 90.88 87 SER A CA 1
ATOM 688 C C . SER A 1 87 ? -19.660 7.128 11.502 1.00 90.88 87 SER A C 1
ATOM 690 O O . SER A 1 87 ? -18.563 6.779 11.057 1.00 90.88 87 SER A O 1
ATOM 692 N N . GLU A 1 88 ? -20.806 6.714 10.954 1.00 87.94 88 GLU A N 1
ATOM 693 C CA . GLU A 1 88 ? -20.857 5.925 9.710 1.00 87.94 88 GLU A CA 1
ATOM 694 C C . GLU A 1 88 ? -20.247 6.675 8.522 1.00 87.94 88 GLU A C 1
ATOM 696 O O . GLU A 1 88 ? -19.582 6.068 7.675 1.00 87.94 88 GLU A O 1
ATOM 701 N N . GLU A 1 89 ? -20.418 7.997 8.474 1.00 90.62 89 GLU A N 1
ATOM 702 C CA . GLU A 1 89 ? -19.837 8.845 7.432 1.00 90.62 89 GLU A CA 1
ATOM 703 C C . GLU A 1 89 ? -18.305 8.816 7.496 1.00 90.62 89 GLU A C 1
ATOM 705 O O . GLU A 1 89 ? -17.642 8.601 6.477 1.00 90.62 89 GLU A O 1
ATOM 710 N N . ASP A 1 90 ? -17.734 8.943 8.697 1.00 89.69 90 ASP A N 1
ATOM 711 C CA . ASP A 1 90 ? -16.284 8.896 8.896 1.00 89.69 90 ASP A CA 1
ATOM 712 C C . ASP A 1 90 ? -15.705 7.530 8.512 1.00 89.69 90 ASP A C 1
ATOM 714 O O . ASP A 1 90 ? -14.704 7.463 7.797 1.00 89.69 90 ASP A O 1
ATOM 718 N N . ILE A 1 91 ? -16.353 6.429 8.911 1.00 89.75 91 ILE A N 1
ATOM 719 C CA . ILE A 1 91 ? -15.902 5.074 8.547 1.00 89.75 91 ILE A CA 1
ATOM 720 C C . ILE A 1 91 ? -15.948 4.850 7.050 1.00 89.75 91 ILE A C 1
ATOM 722 O O . ILE A 1 91 ? -15.030 4.249 6.490 1.00 89.75 91 ILE A O 1
ATOM 726 N N . THR A 1 92 ? -16.998 5.328 6.393 1.00 91.81 92 THR A N 1
ATOM 727 C CA . THR A 1 92 ? -17.132 5.205 4.942 1.00 91.81 92 THR A CA 1
ATOM 728 C C . THR A 1 92 ? -15.981 5.927 4.245 1.00 91.81 92 THR A C 1
ATOM 730 O O . THR A 1 92 ? -15.323 5.349 3.379 1.00 91.81 92 THR A O 1
ATOM 733 N N . ASN A 1 93 ? -15.647 7.139 4.690 1.00 92.38 93 ASN A N 1
ATOM 734 C CA . ASN A 1 93 ? -14.520 7.893 4.147 1.00 92.38 93 ASN A CA 1
ATOM 735 C C . ASN A 1 93 ? -13.161 7.222 4.425 1.00 92.38 93 ASN A C 1
ATOM 737 O O . ASN A 1 93 ? -12.322 7.146 3.525 1.00 92.38 93 ASN A O 1
ATOM 741 N N . ILE A 1 94 ? -12.947 6.673 5.625 1.00 92.69 94 ILE A N 1
ATOM 742 C CA . ILE A 1 94 ? -11.721 5.927 5.958 1.00 92.69 94 ILE A CA 1
ATOM 743 C C . ILE A 1 94 ? -11.589 4.674 5.082 1.00 92.69 94 ILE A C 1
ATOM 745 O O . ILE A 1 94 ? -10.509 4.385 4.561 1.00 92.69 94 ILE A O 1
ATOM 749 N N . ARG A 1 95 ? -12.688 3.940 4.874 1.00 91.88 95 ARG A N 1
ATOM 750 C CA . ARG A 1 95 ? -12.723 2.769 3.987 1.00 91.88 95 ARG A CA 1
ATOM 751 C C . ARG A 1 95 ? -12.410 3.145 2.542 1.00 91.88 95 ARG A C 1
ATOM 753 O O . ARG A 1 95 ? -11.666 2.416 1.888 1.00 91.88 95 ARG A O 1
ATOM 760 N N . HIS A 1 96 ? -12.918 4.277 2.056 1.00 93.12 96 HIS A N 1
ATOM 761 C CA . HIS A 1 96 ? -12.568 4.788 0.731 1.00 93.12 96 HIS A CA 1
ATOM 762 C C . HIS A 1 96 ? -11.079 5.114 0.612 1.00 93.12 96 HIS A C 1
ATOM 764 O O . HIS A 1 96 ? -10.456 4.713 -0.369 1.00 93.12 96 HIS A O 1
ATOM 770 N N . LEU A 1 97 ? -10.489 5.763 1.620 1.00 92.81 97 LEU A N 1
ATOM 771 C CA . LEU A 1 97 ? -9.051 6.033 1.631 1.00 92.81 97 LEU A CA 1
ATOM 772 C C . LEU A 1 97 ? -8.234 4.730 1.607 1.00 92.81 97 LEU A C 1
ATOM 774 O O . LEU A 1 97 ? -7.278 4.615 0.845 1.00 92.81 97 LEU A O 1
ATOM 778 N N . CYS A 1 98 ? -8.637 3.721 2.386 1.00 93.06 98 CYS A N 1
ATOM 779 C CA . CYS A 1 98 ? -8.009 2.397 2.368 1.00 93.06 98 CYS A CA 1
ATOM 780 C C . CYS A 1 98 ? -8.088 1.734 0.988 1.00 93.06 98 CYS A C 1
ATOM 782 O O . CYS A 1 98 ? -7.089 1.196 0.516 1.00 93.06 98 CYS A O 1
ATOM 784 N N . ALA A 1 99 ? -9.251 1.794 0.333 1.00 93.25 99 ALA A N 1
ATOM 785 C CA . ALA A 1 99 ? -9.433 1.250 -1.009 1.00 93.25 99 ALA A CA 1
ATOM 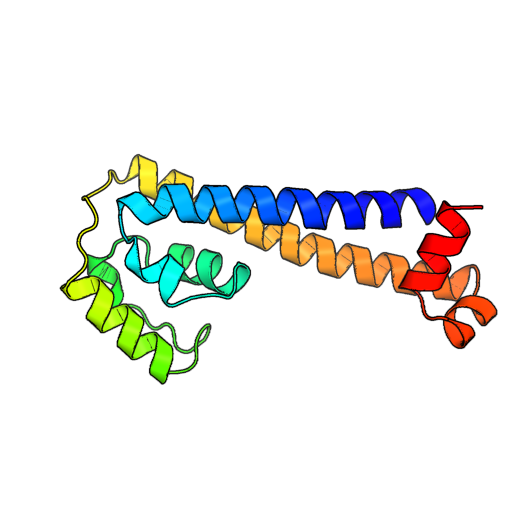786 C C . ALA A 1 99 ? -8.508 1.938 -2.024 1.00 93.25 99 ALA A C 1
ATOM 788 O O . ALA A 1 99 ? -7.817 1.256 -2.775 1.00 93.25 99 ALA A O 1
ATOM 789 N N . GLN A 1 100 ? -8.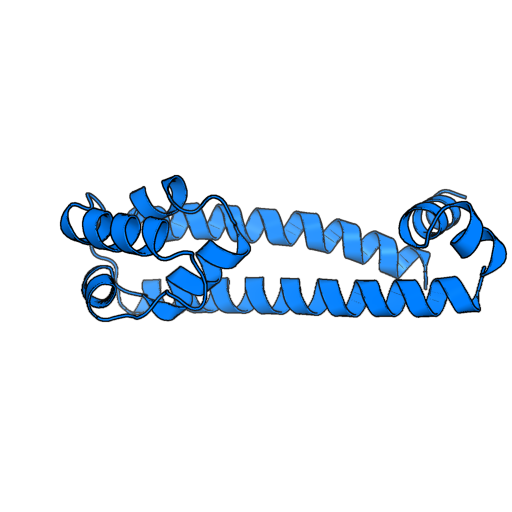408 3.270 -1.978 1.00 93.31 100 GLN A N 1
ATOM 790 C CA . GLN A 1 100 ? -7.499 4.026 -2.844 1.00 93.31 100 GLN A CA 1
ATOM 791 C C . GLN A 1 100 ? -6.032 3.644 -2.628 1.00 93.31 100 GLN A C 1
ATOM 793 O O . GLN A 1 100 ? -5.293 3.471 -3.592 1.00 93.31 100 GLN A O 1
ATOM 798 N N . VAL A 1 101 ? -5.597 3.471 -1.377 1.00 93.94 101 VAL A N 1
ATOM 799 C CA . VAL A 1 101 ? -4.224 3.035 -1.072 1.00 93.94 101 VAL A CA 1
ATOM 800 C C . VAL A 1 101 ? -3.935 1.649 -1.652 1.00 93.94 101 VAL A C 1
ATOM 802 O O . VAL A 1 101 ? -2.853 1.426 -2.198 1.00 93.94 101 VAL A O 1
ATOM 805 N N . ILE A 1 102 ? -4.892 0.722 -1.560 1.00 92.38 102 ILE A N 1
ATOM 806 C CA . ILE A 1 102 ? -4.756 -0.624 -2.129 1.00 92.38 102 ILE A CA 1
ATOM 807 C C . ILE A 1 102 ? -4.659 -0.545 -3.659 1.00 92.38 102 ILE A C 1
ATOM 809 O O . ILE A 1 102 ? -3.732 -1.112 -4.231 1.00 92.38 102 ILE A O 1
ATOM 813 N N . GLU A 1 103 ? -5.534 0.226 -4.310 1.00 94.12 103 GLU A N 1
ATOM 814 C CA . GLU A 1 103 ? -5.496 0.437 -5.764 1.00 94.12 103 GLU A CA 1
ATOM 815 C C . GLU A 1 103 ? -4.170 1.055 -6.231 1.00 94.12 103 GLU A C 1
ATOM 817 O O . GLU A 1 103 ? -3.601 0.624 -7.235 1.00 94.12 103 GLU A O 1
ATOM 822 N N . ILE A 1 104 ? -3.637 2.035 -5.491 1.00 93.44 104 ILE A N 1
ATOM 823 C CA . ILE A 1 104 ? -2.331 2.639 -5.783 1.00 93.44 104 ILE A CA 1
ATOM 824 C C . ILE A 1 104 ? -1.211 1.598 -5.653 1.00 93.44 104 ILE A C 1
ATOM 826 O O . ILE A 1 104 ? -0.306 1.559 -6.490 1.00 93.44 104 ILE A O 1
ATOM 830 N N . SER A 1 105 ? -1.271 0.737 -4.634 1.00 91.69 105 SER A N 1
ATOM 831 C CA . SER A 1 105 ? -0.290 -0.334 -4.434 1.00 91.69 105 SER A CA 1
ATOM 832 C C . SER A 1 105 ? -0.305 -1.346 -5.585 1.00 91.69 105 SER A C 1
ATOM 834 O O . SER A 1 105 ? 0.753 -1.700 -6.116 1.00 91.69 105 SER A O 1
ATOM 836 N N . ASP A 1 106 ? -1.495 -1.740 -6.040 1.00 93.38 106 ASP A N 1
ATOM 837 C CA . ASP A 1 106 ? -1.664 -2.633 -7.187 1.00 93.38 106 ASP A CA 1
ATOM 838 C C . ASP A 1 106 ? -1.171 -1.975 -8.482 1.00 93.38 106 ASP A C 1
ATOM 840 O O . ASP A 1 106 ? -0.443 -2.589 -9.270 1.00 93.38 106 ASP A O 1
ATOM 844 N N . TYR A 1 107 ? -1.491 -0.695 -8.686 1.00 94.44 107 TYR A N 1
ATOM 845 C CA . TYR A 1 107 ? -0.991 0.075 -9.822 1.00 94.44 107 TYR A CA 1
ATOM 846 C C . TYR A 1 107 ? 0.539 0.176 -9.816 1.00 94.44 107 TYR A C 1
ATOM 848 O O . TYR A 1 107 ? 1.179 0.017 -10.856 1.00 94.44 107 TYR A O 1
ATOM 856 N N . ARG A 1 108 ? 1.156 0.361 -8.646 1.00 94.38 108 ARG A N 1
ATOM 857 C CA . ARG A 1 108 ? 2.616 0.374 -8.484 1.00 94.38 108 ARG A CA 1
ATOM 858 C C . ARG A 1 108 ? 3.246 -0.965 -8.881 1.00 94.38 108 ARG A C 1
ATOM 860 O O . ARG A 1 108 ? 4.303 -0.970 -9.515 1.00 94.38 108 ARG A O 1
ATOM 867 N N . ALA A 1 109 ? 2.602 -2.093 -8.577 1.00 93.88 109 ALA A N 1
ATOM 868 C CA . ALA A 1 109 ? 3.053 -3.413 -9.027 1.00 93.88 109 ALA A CA 1
ATOM 869 C C . ALA A 1 109 ? 2.973 -3.560 -10.559 1.00 93.88 109 ALA A C 1
ATOM 871 O O . ALA A 1 109 ? 3.937 -4.002 -11.190 1.00 93.88 109 ALA A O 1
ATOM 872 N N . GLN A 1 110 ? 1.873 -3.109 -11.169 1.00 95.06 110 GLN A N 1
ATOM 873 C CA . GLN A 1 110 ? 1.705 -3.111 -12.628 1.00 95.06 110 GLN A CA 1
ATOM 874 C C . GLN A 1 110 ? 2.727 -2.203 -13.327 1.00 95.06 110 GLN A C 1
ATOM 876 O O . GLN A 1 110 ? 3.326 -2.581 -14.337 1.00 95.06 110 GLN A O 1
ATOM 881 N N . LEU A 1 111 ? 2.977 -1.011 -12.775 1.00 94.00 111 LEU A N 1
ATOM 882 C CA . LEU A 1 111 ? 3.962 -0.067 -13.299 1.00 94.00 111 LEU A CA 1
ATOM 883 C C . LEU A 1 111 ? 5.382 -0.642 -13.231 1.00 94.00 111 LEU A C 1
ATOM 885 O O . LEU A 1 111 ? 6.171 -0.459 -14.161 1.00 94.00 111 LEU A O 1
ATOM 889 N N . PHE A 1 112 ? 5.699 -1.368 -12.158 1.00 93.75 112 PHE A N 1
ATOM 890 C CA . PHE A 1 112 ? 6.974 -2.060 -12.014 1.00 93.75 112 PHE A CA 1
ATOM 891 C C . PHE A 1 112 ? 7.165 -3.146 -13.084 1.00 93.75 112 PHE A C 1
ATOM 893 O O . PHE A 1 112 ? 8.221 -3.215 -13.718 1.00 93.75 112 PHE A O 1
ATOM 900 N N . GLU A 1 113 ? 6.140 -3.958 -13.346 1.00 94.25 113 GLU A N 1
ATOM 901 C CA . GLU A 1 113 ? 6.184 -4.971 -14.405 1.00 94.25 113 GLU A CA 1
ATOM 902 C C . GLU A 1 113 ? 6.325 -4.339 -15.798 1.00 94.25 113 GLU A C 1
ATOM 904 O O . GLU A 1 113 ? 7.139 -4.776 -16.620 1.00 94.25 113 GLU A O 1
ATOM 909 N N . TYR A 1 114 ? 5.604 -3.245 -16.048 1.00 93.12 114 TYR A N 1
ATOM 910 C CA . TYR A 1 114 ? 5.770 -2.448 -17.258 1.00 93.12 114 TYR A CA 1
ATOM 911 C C . TYR A 1 114 ? 7.213 -1.939 -17.416 1.00 93.12 114 TYR A C 1
ATOM 913 O O . TYR A 1 114 ? 7.804 -2.087 -18.493 1.00 93.12 114 TYR A O 1
ATOM 921 N N . LEU A 1 115 ? 7.811 -1.382 -16.355 1.00 93.06 115 LEU A N 1
ATOM 922 C CA . LEU A 1 115 ? 9.194 -0.900 -16.366 1.00 93.06 115 LEU A CA 1
ATOM 923 C C . LEU A 1 115 ? 10.173 -2.036 -16.688 1.00 93.06 115 LEU A C 1
ATOM 925 O O . LEU A 1 115 ? 11.050 -1.853 -17.534 1.00 93.06 115 LEU A O 1
ATOM 929 N N . LYS A 1 116 ? 9.990 -3.212 -16.077 1.00 92.25 116 LYS A N 1
ATOM 930 C CA . LYS A 1 116 ? 10.801 -4.410 -16.327 1.00 92.25 116 LYS A CA 1
ATOM 931 C C . LYS A 1 116 ? 10.770 -4.829 -17.796 1.00 92.25 116 LYS A C 1
ATOM 933 O O . LYS A 1 116 ? 11.820 -4.964 -18.426 1.00 92.25 116 LYS A O 1
ATOM 938 N N . ASN A 1 117 ? 9.575 -4.950 -18.368 1.00 92.94 117 ASN A N 1
ATOM 939 C CA . ASN A 1 117 ? 9.400 -5.338 -19.768 1.00 92.94 117 ASN A CA 1
ATOM 940 C C . ASN A 1 117 ? 10.013 -4.308 -20.730 1.00 92.94 117 ASN A C 1
ATOM 942 O O . ASN A 1 117 ? 10.652 -4.669 -21.721 1.00 92.94 117 ASN A O 1
ATOM 946 N N . ARG A 1 118 ? 9.877 -3.009 -20.431 1.00 92.00 118 ARG A N 1
ATOM 947 C CA . ARG A 1 118 ? 10.491 -1.948 -21.244 1.00 92.00 118 ARG A CA 1
ATOM 948 C C . ARG A 1 118 ? 12.007 -1.904 -21.113 1.00 92.00 118 ARG A C 1
ATOM 950 O O . ARG A 1 118 ? 12.669 -1.653 -22.117 1.00 92.00 118 ARG A O 1
ATOM 957 N N . MET A 1 119 ? 12.556 -2.147 -19.928 1.00 91.56 119 MET A N 1
ATOM 958 C CA . MET A 1 119 ? 14.001 -2.148 -19.718 1.00 91.56 119 MET A CA 1
ATOM 959 C C . MET A 1 119 ? 14.672 -3.299 -20.472 1.00 91.56 119 MET A C 1
ATOM 961 O O . MET A 1 119 ? 15.637 -3.068 -21.199 1.00 91.56 119 MET A O 1
ATOM 965 N N . MET A 1 120 ? 14.085 -4.498 -20.412 1.00 91.50 120 MET A N 1
ATOM 966 C CA . MET A 1 120 ? 14.540 -5.656 -21.189 1.00 91.50 120 MET A CA 1
ATOM 967 C C . MET A 1 120 ? 14.520 -5.404 -22.702 1.00 91.50 120 MET A C 1
ATOM 969 O O . MET A 1 120 ? 15.408 -5.867 -23.412 1.00 91.50 120 MET A O 1
ATOM 973 N N . ALA A 1 121 ? 13.543 -4.645 -23.208 1.00 92.06 121 ALA A N 1
ATOM 974 C CA . ALA A 1 121 ? 13.459 -4.311 -24.629 1.00 92.06 121 ALA A CA 1
ATOM 975 C C . ALA A 1 121 ? 14.466 -3.231 -25.071 1.00 92.06 121 ALA A C 1
ATOM 977 O O . ALA A 1 121 ? 14.907 -3.244 -26.217 1.00 92.06 121 ALA A O 1
ATOM 978 N N . VAL A 1 122 ? 14.805 -2.277 -24.195 1.00 91.56 122 VAL A N 1
ATOM 979 C CA . VAL A 1 122 ? 15.665 -1.126 -24.538 1.00 91.56 122 VAL A CA 1
ATOM 980 C C . VAL A 1 122 ? 17.139 -1.398 -24.244 1.00 91.56 122 VAL A C 1
ATOM 982 O O . VAL A 1 122 ? 17.997 -1.069 -25.059 1.00 91.56 122 VAL A O 1
ATOM 985 N N . ALA A 1 123 ? 17.445 -1.982 -23.087 1.00 91.06 123 ALA A N 1
ATOM 986 C CA . ALA A 1 123 ? 18.807 -2.211 -22.619 1.00 91.06 123 ALA A CA 1
ATOM 987 C C . ALA A 1 123 ? 18.937 -3.598 -21.953 1.00 91.06 123 ALA A C 1
ATOM 989 O O . ALA A 1 123 ? 19.182 -3.689 -20.745 1.00 91.06 123 ALA A O 1
ATOM 990 N N . PRO A 1 124 ? 18.815 -4.703 -22.719 1.00 92.81 124 PRO A N 1
ATOM 991 C CA . PRO A 1 124 ? 18.862 -6.063 -22.173 1.00 92.81 124 PRO A CA 1
ATOM 992 C C . PRO A 1 124 ? 20.196 -6.374 -21.486 1.00 92.81 124 PRO A C 1
ATOM 994 O O . PRO A 1 124 ? 20.214 -6.936 -20.397 1.00 92.81 124 PRO A O 1
ATOM 997 N N . ASN A 1 125 ? 21.317 -5.939 -22.069 1.00 93.62 125 ASN A N 1
ATOM 998 C CA . ASN A 1 125 ? 22.648 -6.183 -21.503 1.00 93.62 125 ASN A CA 1
ATOM 999 C C . ASN A 1 125 ? 22.826 -5.494 -20.144 1.00 93.62 125 ASN A C 1
ATOM 1001 O O . ASN A 1 125 ? 23.370 -6.087 -19.217 1.00 93.62 125 ASN A O 1
ATOM 1005 N N . LEU A 1 126 ? 22.340 -4.253 -20.020 1.00 89.75 126 LEU A N 1
ATOM 1006 C CA . LEU A 1 126 ? 22.382 -3.517 -18.759 1.00 89.75 126 LEU A CA 1
ATOM 1007 C C . LEU A 1 126 ? 21.472 -4.185 -17.724 1.00 89.75 126 LEU A C 1
ATOM 1009 O O . LEU A 1 126 ? 21.882 -4.382 -16.586 1.00 89.75 126 LEU A O 1
ATOM 1013 N N . THR A 1 127 ? 20.274 -4.597 -18.145 1.00 91.19 127 THR A N 1
ATOM 1014 C CA . THR A 1 127 ? 19.312 -5.295 -17.284 1.00 91.19 127 THR A CA 1
ATOM 1015 C C . THR A 1 127 ? 19.900 -6.570 -16.692 1.00 91.19 127 THR A C 1
ATOM 1017 O O . THR A 1 127 ? 19.795 -6.790 -15.493 1.00 91.19 127 THR A O 1
ATOM 1020 N N . VAL A 1 128 ? 20.560 -7.392 -17.510 1.00 91.69 128 VAL A N 1
ATOM 1021 C CA . VAL A 1 128 ? 21.171 -8.648 -17.051 1.00 91.69 128 VAL A CA 1
ATOM 1022 C C . VAL A 1 128 ? 22.349 -8.390 -16.106 1.00 91.69 128 VAL A C 1
ATOM 1024 O O . VAL A 1 128 ? 22.578 -9.178 -15.194 1.00 91.69 128 VAL A O 1
ATOM 1027 N N . LEU A 1 129 ? 23.091 -7.294 -16.302 1.00 91.81 129 LEU A N 1
ATOM 1028 C CA . LEU A 1 129 ? 24.299 -7.008 -15.528 1.00 91.81 129 LEU A CA 1
ATOM 1029 C C . LEU A 1 129 ? 24.021 -6.351 -14.167 1.00 91.81 129 LEU A C 1
ATOM 1031 O O . LEU A 1 129 ? 24.683 -6.698 -13.193 1.00 91.81 129 LEU A O 1
ATOM 1035 N N . VAL A 1 130 ? 23.078 -5.403 -14.090 1.00 90.88 130 VAL A N 1
ATOM 1036 C CA . VAL A 1 130 ? 22.795 -4.631 -12.856 1.00 90.88 130 VAL A CA 1
ATOM 1037 C C . VAL A 1 130 ? 21.355 -4.748 -12.344 1.00 90.88 130 VAL A C 1
ATOM 1039 O O . VAL A 1 130 ? 21.054 -4.252 -11.260 1.00 90.88 130 VAL A O 1
ATOM 1042 N N . GLY A 1 131 ? 20.461 -5.396 -13.092 1.00 89.62 131 GLY A N 1
ATOM 1043 C CA . GLY A 1 131 ? 19.030 -5.464 -12.794 1.00 89.62 131 GLY A CA 1
ATOM 1044 C C . GLY A 1 131 ? 18.229 -4.282 -13.352 1.00 89.62 131 GLY A C 1
ATOM 1045 O O . GLY A 1 131 ? 18.762 -3.218 -13.678 1.00 89.62 131 GLY A O 1
ATOM 1046 N N . GLU A 1 132 ? 16.911 -4.462 -13.453 1.00 89.62 132 GLU A N 1
ATOM 1047 C CA . GLU A 1 132 ? 15.986 -3.515 -14.086 1.00 89.62 132 GLU A CA 1
ATOM 1048 C C . GLU A 1 132 ? 15.934 -2.164 -13.361 1.00 89.62 132 GLU A C 1
ATOM 1050 O O . GLU A 1 132 ? 15.982 -1.111 -13.996 1.00 89.62 132 GLU A O 1
ATOM 1055 N N . LEU A 1 133 ? 15.843 -2.191 -12.026 1.00 87.38 133 LEU A N 1
ATOM 1056 C CA . LEU A 1 133 ? 15.706 -0.999 -11.179 1.00 87.38 133 LEU A CA 1
ATOM 1057 C C . LEU A 1 133 ? 16.958 -0.126 -11.204 1.00 87.38 133 LEU A C 1
ATOM 1059 O O . LEU A 1 133 ? 16.875 1.088 -11.390 1.00 87.38 133 LEU A O 1
ATOM 1063 N N . VAL A 1 134 ? 18.124 -0.748 -11.025 1.00 88.69 134 VAL A N 1
ATOM 1064 C CA . VAL A 1 134 ? 19.406 -0.036 -11.022 1.00 88.69 134 VAL A CA 1
ATOM 1065 C C . VAL A 1 134 ? 19.699 0.495 -12.422 1.00 88.69 134 VAL A C 1
ATOM 1067 O O . VAL A 1 134 ? 20.058 1.661 -12.563 1.00 88.69 134 VAL A O 1
ATOM 1070 N N . GLY A 1 135 ? 19.446 -0.306 -13.464 1.00 89.81 135 GLY A N 1
ATOM 1071 C CA . GLY A 1 135 ? 19.551 0.137 -14.854 1.00 89.81 135 GLY A CA 1
ATOM 1072 C C . GLY A 1 135 ? 18.638 1.328 -15.167 1.00 89.81 135 GLY A C 1
ATOM 1073 O O . GLY A 1 135 ? 19.085 2.297 -15.780 1.00 89.81 135 GLY A O 1
ATOM 1074 N N . ALA A 1 136 ? 17.389 1.311 -14.687 1.00 89.56 136 ALA A N 1
ATOM 1075 C CA . ALA A 1 136 ? 16.447 2.421 -14.858 1.00 89.56 136 ALA A CA 1
ATOM 1076 C C . ALA A 1 136 ? 16.928 3.706 -14.194 1.00 89.56 136 ALA A C 1
ATOM 1078 O O . ALA A 1 136 ? 16.868 4.769 -14.812 1.00 89.56 136 ALA A O 1
ATOM 1079 N N . ARG A 1 137 ? 17.442 3.609 -12.965 1.00 90.50 137 ARG A N 1
ATOM 1080 C CA . ARG A 1 137 ? 17.974 4.764 -12.235 1.00 90.50 137 ARG A CA 1
ATOM 1081 C C . ARG A 1 137 ? 19.235 5.330 -12.880 1.00 90.50 137 ARG A C 1
ATOM 1083 O O . ARG A 1 137 ? 19.361 6.545 -12.962 1.00 90.50 137 ARG A O 1
ATOM 1090 N N . LEU A 1 138 ? 20.123 4.481 -13.402 1.00 90.38 138 LEU A N 1
ATOM 1091 C CA . LEU A 1 138 ? 21.304 4.932 -14.147 1.00 90.38 138 LEU A CA 1
ATOM 1092 C C . LEU A 1 138 ? 20.917 5.707 -15.412 1.00 90.38 138 LEU A C 1
ATOM 1094 O O . LEU A 1 138 ? 21.485 6.761 -15.672 1.00 90.38 138 LEU A O 1
ATOM 1098 N N . ILE A 1 139 ? 19.919 5.227 -16.161 1.00 87.50 139 ILE A N 1
ATOM 1099 C CA . ILE A 1 139 ? 19.404 5.921 -17.354 1.00 87.50 139 ILE A CA 1
ATOM 1100 C C . ILE A 1 139 ? 18.702 7.235 -16.985 1.00 87.50 139 ILE A C 1
ATOM 1102 O O . ILE A 1 139 ? 18.734 8.176 -17.766 1.00 87.50 139 ILE A O 1
ATOM 1106 N N . ALA A 1 140 ? 18.048 7.304 -15.825 1.00 88.81 140 ALA A N 1
ATOM 1107 C CA . ALA A 1 140 ? 17.390 8.524 -15.359 1.00 88.81 140 ALA A CA 1
ATOM 1108 C C . ALA A 1 140 ? 18.363 9.590 -14.839 1.00 88.81 140 ALA A C 1
ATOM 1110 O O . ALA A 1 140 ? 18.007 10.765 -14.816 1.00 88.81 140 ALA A O 1
ATOM 1111 N N . HIS A 1 141 ? 19.555 9.184 -14.398 1.00 85.19 141 HIS A N 1
ATOM 1112 C CA . HIS A 1 141 ? 20.568 10.088 -13.859 1.00 85.19 141 HIS A CA 1
ATOM 1113 C C . HIS A 1 141 ? 21.583 10.578 -14.906 1.00 85.19 141 HIS A C 1
ATOM 1115 O O . HIS A 1 141 ? 22.277 11.562 -14.650 1.00 85.19 141 HIS A O 1
ATOM 1121 N N . ALA A 1 142 ? 21.681 9.884 -16.044 1.00 73.50 142 ALA A N 1
ATOM 1122 C CA . ALA A 1 142 ? 22.514 10.247 -17.192 1.00 73.50 142 ALA A CA 1
ATOM 1123 C C . ALA A 1 142 ? 21.877 11.359 -18.040 1.00 73.50 142 ALA A C 1
ATOM 1125 O O . ALA A 1 142 ? 22.649 12.211 -18.534 1.00 73.50 142 ALA A O 1
#